Protein AF-A0A832WTB5-F1 (afdb_monomer_lite)

Sequence (124 aa):
MVRVKDIPMPTRWAIATQALTHLVMAADPQQCRDNPAYLMDELGEEIRGIAGRYQMPREDAGGLVQTLGAISVILFGPTFETPYIEGFHEESVIRLSECAMFRPEREKKRDPSHVNQVCTAYVM

Secondary structure (DSSP, 8-state):
---GGGS-HHHHHHHHHHHHHHHHHH--HHHHHH-TTHHHHHHHHHHHHHHHHTT---SSHHHHHHHHHHHHHHHH-GGG---EEEE-SS-EEE--SS-TT--HHHHTTS-HHHHHHHHHHT--

Foldseek 3Di:
DDDLVPDDPVLLVVLQCQLVVQLVVQPDVVCCVVPVCSSVVSSVVSLVVSCVVVVQADQAQLSVVVSVLSNCCSHQNDQSNWPFDDGDRHDGDTHNPHDSVDDPVVPPPDDPVVVVVVSVVVVD

Radius of gyration: 15.67 Å; chains: 1; bounding box: 36×42×38 Å

Structure (mmCIF, N/CA/C/O backbone):
data_AF-A0A832WTB5-F1
#
_entry.id   AF-A0A832WTB5-F1
#
loop_
_atom_site.group_PDB
_atom_site.id
_atom_site.type_symbol
_atom_site.label_atom_id
_atom_site.label_alt_id
_atom_site.label_comp_id
_atom_site.label_asym_id
_atom_site.label_entity_id
_atom_site.label_seq_id
_atom_site.pdbx_PDB_ins_code
_atom_site.Cartn_x
_atom_site.Cartn_y
_atom_site.Cartn_z
_atom_site.occupancy
_atom_site.B_iso_or_equiv
_atom_site.auth_seq_id
_atom_site.auth_comp_id
_atom_site.auth_asym_id
_atom_site.auth_atom_id
_atom_site.pdbx_PDB_model_num
ATOM 1 N N . MET A 1 1 ? -13.305 -2.371 9.373 1.00 59.38 1 MET A N 1
ATOM 2 C CA . MET A 1 1 ? -12.494 -1.142 9.254 1.00 59.38 1 MET A CA 1
ATOM 3 C C . MET A 1 1 ? -11.164 -1.344 9.954 1.00 59.38 1 MET A C 1
ATOM 5 O O . MET A 1 1 ? -11.102 -1.240 11.176 1.00 59.38 1 MET A O 1
ATOM 9 N N . VAL A 1 2 ? -10.121 -1.672 9.190 1.00 67.62 2 VAL A N 1
ATOM 10 C CA . VAL A 1 2 ? -8.742 -1.700 9.699 1.00 67.62 2 VAL A CA 1
ATOM 11 C C . VAL A 1 2 ? -8.317 -0.267 9.976 1.00 67.62 2 VAL A C 1
ATOM 13 O O . VAL A 1 2 ? -8.354 0.573 9.082 1.00 67.62 2 VAL A O 1
ATOM 16 N N . ARG A 1 3 ? -7.939 0.038 11.217 1.00 76.06 3 ARG A N 1
ATOM 17 C CA . ARG A 1 3 ? -7.365 1.341 11.554 1.00 76.06 3 ARG A CA 1
ATOM 18 C C . ARG A 1 3 ? -5.891 1.131 11.813 1.00 76.06 3 ARG A C 1
ATOM 20 O O . ARG A 1 3 ? -5.521 0.347 12.682 1.00 76.06 3 ARG A O 1
ATOM 27 N N . VAL A 1 4 ? -5.046 1.865 11.101 1.00 79.56 4 VAL A N 1
ATOM 28 C CA . VAL A 1 4 ? -3.588 1.715 11.217 1.00 79.56 4 VAL A CA 1
ATOM 29 C C . VAL A 1 4 ? -3.133 1.903 12.657 1.00 79.56 4 VAL A C 1
ATOM 31 O O . VAL A 1 4 ? -2.278 1.158 13.122 1.00 79.56 4 VAL A O 1
ATOM 34 N N . LYS A 1 5 ? -3.765 2.828 13.395 1.00 82.19 5 LYS A N 1
ATOM 35 C CA . LYS A 1 5 ? -3.503 3.070 14.821 1.00 82.19 5 LYS A CA 1
ATOM 36 C C . LYS A 1 5 ? -3.650 1.829 15.717 1.00 82.19 5 LYS A C 1
ATOM 38 O O . LYS A 1 5 ? -2.971 1.778 16.738 1.00 82.19 5 LYS A O 1
ATOM 43 N N . ASP A 1 6 ? -4.453 0.846 15.311 1.00 86.75 6 ASP A N 1
ATOM 44 C CA . ASP A 1 6 ? -4.710 -0.386 16.064 1.00 86.75 6 ASP A CA 1
ATOM 45 C C . ASP A 1 6 ? -3.693 -1.501 15.718 1.00 86.75 6 ASP A C 1
ATOM 47 O O . ASP A 1 6 ? -3.580 -2.487 16.442 1.00 86.75 6 ASP A O 1
ATOM 51 N N . ILE A 1 7 ? -2.895 -1.341 14.652 1.00 87.31 7 ILE A N 1
ATOM 52 C CA . ILE A 1 7 ? -1.807 -2.266 14.292 1.00 87.31 7 ILE A CA 1
ATOM 53 C C . ILE A 1 7 ? -0.592 -1.972 15.189 1.00 87.31 7 ILE A C 1
ATOM 55 O O . ILE A 1 7 ? -0.166 -0.816 15.240 1.00 87.31 7 ILE A O 1
ATOM 59 N N . PRO A 1 8 ? 0.028 -2.953 15.867 1.00 92.00 8 PRO A N 1
ATOM 60 C CA . PRO A 1 8 ? 1.216 -2.708 16.686 1.00 92.00 8 PRO A CA 1
ATOM 61 C C . PRO A 1 8 ? 2.374 -2.104 15.880 1.00 92.00 8 PRO A C 1
ATOM 63 O O . PRO A 1 8 ? 2.630 -2.509 14.748 1.00 92.00 8 PRO A O 1
ATOM 66 N N . MET A 1 9 ? 3.121 -1.166 16.470 1.00 92.38 9 MET A N 1
ATOM 67 C CA . MET A 1 9 ? 4.249 -0.509 15.790 1.00 92.38 9 MET A CA 1
ATOM 68 C C . MET A 1 9 ? 5.294 -1.496 15.222 1.00 92.38 9 MET A C 1
ATOM 70 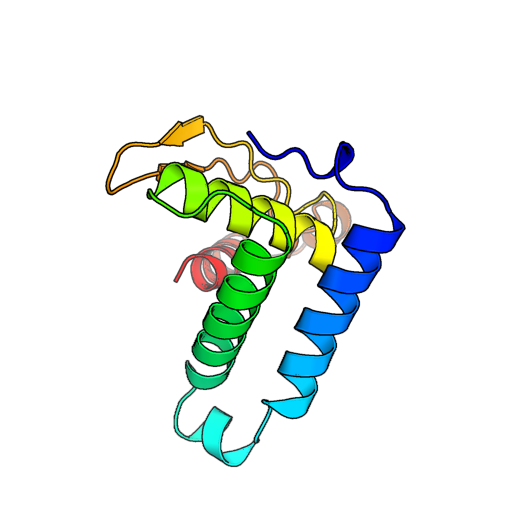O O . MET A 1 9 ? 5.697 -1.307 14.076 1.00 92.38 9 MET A O 1
ATOM 74 N N . PRO A 1 10 ? 5.695 -2.575 15.930 1.00 93.50 10 PRO A N 1
ATOM 75 C CA . PRO A 1 10 ? 6.605 -3.576 15.362 1.00 93.50 10 PRO A CA 1
ATOM 76 C C . PRO A 1 10 ? 6.046 -4.245 14.101 1.00 93.50 10 PRO A C 1
ATOM 78 O O . PRO A 1 10 ? 6.780 -4.494 13.151 1.00 93.50 10 PRO A O 1
ATOM 81 N N . THR A 1 11 ? 4.734 -4.486 14.065 1.00 94.00 11 THR A N 1
ATOM 82 C CA . THR A 1 11 ? 4.047 -5.054 12.902 1.00 94.00 11 THR A CA 1
ATOM 83 C C . THR A 1 11 ? 4.046 -4.082 11.727 1.00 94.00 11 THR A C 1
ATOM 85 O O . THR A 1 11 ? 4.323 -4.495 10.606 1.00 94.00 11 THR A O 1
ATOM 88 N N . ARG A 1 12 ? 3.805 -2.786 11.969 1.00 92.94 12 ARG A N 1
ATOM 89 C CA . ARG A 1 12 ? 3.886 -1.755 10.916 1.00 92.94 12 ARG A CA 1
ATOM 90 C C . ARG A 1 12 ? 5.285 -1.686 10.308 1.00 92.94 12 ARG A C 1
ATOM 92 O O . ARG A 1 12 ? 5.411 -1.639 9.091 1.00 92.94 12 ARG A O 1
ATOM 99 N N . TRP A 1 13 ? 6.324 -1.736 11.143 1.00 94.00 13 TRP A N 1
ATOM 100 C CA . TRP A 1 13 ? 7.710 -1.782 10.672 1.00 94.00 13 TRP A CA 1
ATOM 101 C C . TRP A 1 13 ? 8.005 -3.034 9.855 1.00 94.00 13 TRP A C 1
ATOM 103 O O . TRP A 1 13 ? 8.594 -2.919 8.788 1.00 94.00 13 TRP A O 1
ATOM 113 N N . ALA A 1 14 ? 7.555 -4.208 10.304 1.00 94.12 14 ALA A N 1
ATOM 114 C CA . ALA A 1 14 ? 7.734 -5.447 9.554 1.00 94.12 14 ALA A CA 1
ATOM 115 C C . ALA A 1 14 ? 7.083 -5.374 8.162 1.00 94.12 14 ALA A C 1
ATOM 117 O O . ALA A 1 14 ? 7.728 -5.714 7.175 1.00 94.12 14 ALA A O 1
ATOM 118 N N . ILE A 1 15 ? 5.849 -4.861 8.082 1.00 93.25 15 ILE A N 1
ATOM 119 C CA . ILE A 1 15 ? 5.134 -4.624 6.819 1.00 93.25 15 ILE A CA 1
ATOM 120 C C . ILE A 1 15 ? 5.934 -3.681 5.913 1.00 93.25 15 ILE A C 1
ATOM 122 O O . ILE A 1 15 ? 6.177 -4.004 4.751 1.00 93.25 15 ILE A O 1
ATOM 126 N N . ALA A 1 16 ? 6.365 -2.533 6.443 1.00 92.94 16 ALA A N 1
ATOM 127 C CA . ALA A 1 16 ? 7.089 -1.533 5.667 1.00 92.94 16 ALA A CA 1
ATOM 128 C C . ALA A 1 16 ? 8.427 -2.064 5.143 1.00 92.94 16 ALA A C 1
ATOM 130 O O . ALA A 1 16 ? 8.727 -1.929 3.959 1.00 92.94 16 ALA A O 1
ATOM 131 N N . THR A 1 17 ? 9.220 -2.700 6.009 1.00 92.88 17 THR A N 1
ATOM 132 C CA . THR A 1 17 ? 10.500 -3.299 5.625 1.00 92.88 17 THR A CA 1
ATOM 133 C C . THR A 1 17 ? 10.303 -4.356 4.551 1.00 92.88 17 THR A C 1
ATOM 135 O O . THR A 1 17 ? 11.012 -4.328 3.553 1.00 92.88 17 THR A O 1
ATOM 138 N N . GLN A 1 18 ? 9.324 -5.245 4.714 1.00 92.81 18 GLN A N 1
ATOM 139 C CA . GLN A 1 18 ? 9.067 -6.311 3.755 1.00 92.81 18 GLN A CA 1
ATOM 140 C C . GLN A 1 18 ? 8.699 -5.761 2.369 1.00 92.81 18 GLN A C 1
ATOM 142 O O . GLN A 1 18 ? 9.361 -6.107 1.393 1.00 92.81 18 GLN A O 1
ATOM 147 N N . ALA A 1 19 ? 7.717 -4.857 2.287 1.00 90.31 19 ALA A N 1
ATOM 148 C CA . ALA A 1 19 ? 7.282 -4.280 1.015 1.00 90.31 19 ALA A CA 1
ATOM 149 C C . ALA A 1 19 ? 8.405 -3.488 0.318 1.00 90.31 19 ALA A C 1
ATOM 151 O O . ALA A 1 19 ? 8.623 -3.634 -0.883 1.00 90.31 19 ALA A O 1
ATOM 152 N N . LEU A 1 20 ? 9.162 -2.678 1.070 1.00 88.12 20 LEU A N 1
ATOM 153 C CA . LEU A 1 20 ? 10.262 -1.886 0.509 1.00 88.12 20 LEU A CA 1
ATOM 154 C C . LEU A 1 20 ? 11.448 -2.756 0.078 1.00 88.12 20 LEU A C 1
ATOM 156 O O . LEU A 1 20 ? 12.061 -2.482 -0.951 1.00 88.12 20 LEU A O 1
ATOM 160 N N . THR A 1 21 ? 11.780 -3.806 0.835 1.00 89.19 21 THR A N 1
ATOM 161 C CA . THR A 1 21 ? 12.818 -4.763 0.430 1.00 89.19 21 THR A CA 1
ATOM 162 C C . THR A 1 21 ? 12.403 -5.518 -0.829 1.00 89.19 21 THR A C 1
ATOM 164 O O . THR A 1 21 ? 13.228 -5.636 -1.732 1.00 89.19 21 THR A O 1
ATOM 167 N N . HIS A 1 22 ? 11.146 -5.966 -0.933 1.00 90.31 22 HIS A N 1
ATOM 168 C CA . HIS A 1 22 ? 10.651 -6.629 -2.145 1.00 90.31 22 HIS A CA 1
ATOM 169 C C . HIS A 1 22 ? 10.789 -5.733 -3.372 1.00 90.31 22 HIS A C 1
ATOM 171 O O . HIS A 1 22 ? 11.371 -6.155 -4.362 1.00 90.31 22 HIS A O 1
ATOM 177 N N . LEU A 1 23 ? 10.370 -4.466 -3.280 1.00 85.75 23 LEU A N 1
ATOM 178 C CA . LEU A 1 23 ? 10.512 -3.501 -4.377 1.00 85.75 23 LEU A CA 1
ATOM 179 C C . LEU A 1 23 ? 11.959 -3.348 -4.858 1.00 85.75 23 LEU A C 1
ATOM 181 O O . LEU A 1 23 ? 12.204 -3.300 -6.058 1.00 85.75 23 LEU A O 1
ATOM 185 N N . VAL A 1 24 ? 12.927 -3.284 -3.938 1.00 85.94 24 VAL A N 1
ATOM 186 C CA . VAL A 1 24 ? 14.351 -3.189 -4.301 1.00 85.94 24 VAL A CA 1
ATOM 187 C C . VAL A 1 24 ? 14.833 -4.461 -4.998 1.00 85.94 24 VAL A C 1
ATOM 189 O O . VAL A 1 24 ? 15.597 -4.374 -5.954 1.00 85.94 24 VAL A O 1
ATOM 192 N N . MET A 1 25 ? 14.392 -5.630 -4.534 1.00 88.31 25 MET A N 1
ATOM 193 C CA . MET A 1 25 ? 14.772 -6.918 -5.121 1.00 88.31 25 MET A CA 1
ATOM 194 C C . MET A 1 25 ? 14.110 -7.160 -6.482 1.00 88.31 25 MET A C 1
ATOM 196 O O . MET A 1 25 ? 14.730 -7.754 -7.359 1.00 88.31 25 MET A O 1
ATOM 200 N N . ALA A 1 26 ? 12.875 -6.692 -6.655 1.00 88.19 26 ALA A N 1
ATOM 201 C CA . ALA A 1 26 ? 12.099 -6.824 -7.880 1.00 88.19 26 ALA A CA 1
ATOM 202 C C . ALA A 1 26 ? 12.478 -5.786 -8.946 1.00 88.19 26 ALA A C 1
ATOM 204 O O . ALA A 1 26 ? 12.168 -5.983 -10.114 1.00 88.19 26 ALA A O 1
ATOM 205 N N . ALA A 1 27 ? 13.148 -4.687 -8.582 1.00 84.31 27 ALA A N 1
ATOM 206 C CA . ALA A 1 27 ? 13.532 -3.625 -9.509 1.00 84.31 27 ALA A CA 1
ATOM 207 C C . ALA A 1 27 ? 14.644 -4.056 -10.485 1.00 84.31 27 ALA A C 1
ATOM 209 O O . ALA A 1 27 ? 15.807 -3.680 -10.337 1.00 84.31 27 ALA A O 1
ATOM 210 N N . ASP A 1 28 ? 14.271 -4.802 -11.525 1.00 87.38 28 ASP A N 1
ATOM 211 C CA . ASP A 1 28 ? 15.102 -5.044 -12.705 1.00 87.38 28 ASP A CA 1
ATOM 212 C C . ASP A 1 28 ? 14.953 -3.870 -13.697 1.00 87.38 28 ASP A C 1
ATOM 214 O O . ASP A 1 28 ? 13.869 -3.677 -14.260 1.00 87.38 28 ASP A O 1
ATOM 218 N N . PRO A 1 29 ? 16.017 -3.084 -13.964 1.00 84.88 29 PRO A N 1
ATOM 219 C CA . PRO A 1 29 ? 15.957 -1.941 -14.873 1.00 84.88 29 PRO A CA 1
ATOM 220 C C . PRO A 1 29 ? 15.488 -2.280 -16.289 1.00 84.88 29 PRO A C 1
ATOM 222 O O . PRO A 1 29 ? 14.867 -1.437 -16.939 1.00 84.88 29 PRO A O 1
ATOM 225 N N . GLN A 1 30 ? 15.800 -3.479 -16.787 1.00 86.88 30 GLN A N 1
ATOM 226 C CA . GLN A 1 30 ? 15.413 -3.879 -18.134 1.00 86.88 30 GLN A CA 1
ATOM 227 C C . GLN A 1 30 ? 13.929 -4.236 -18.175 1.00 86.88 30 GLN A C 1
ATOM 229 O O . GLN A 1 30 ? 13.187 -3.700 -18.996 1.00 86.88 30 GLN A O 1
ATOM 234 N N . GLN A 1 31 ? 13.468 -5.022 -17.206 1.00 85.56 31 GLN A N 1
ATOM 235 C CA . GLN A 1 31 ? 12.061 -5.388 -17.088 1.00 85.56 31 GLN A CA 1
ATOM 236 C C . GLN A 1 31 ? 11.1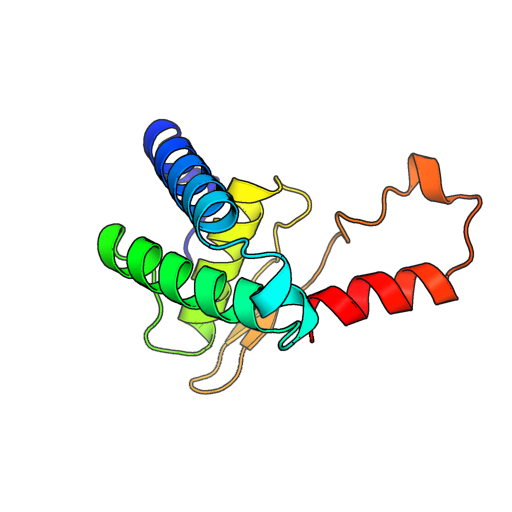62 -4.177 -16.807 1.00 85.56 31 GLN A C 1
ATOM 238 O O . GLN A 1 31 ? 10.090 -4.064 -17.391 1.00 85.56 31 GLN A O 1
ATOM 243 N N . CYS A 1 32 ? 11.627 -3.220 -15.997 1.00 83.12 32 CYS A N 1
ATOM 244 C CA . CYS A 1 32 ? 10.914 -1.965 -15.743 1.00 83.12 32 CYS A CA 1
ATOM 245 C C . CYS A 1 32 ? 10.833 -1.062 -16.983 1.00 83.12 32 CYS A C 1
ATOM 247 O O . CYS A 1 32 ? 9.882 -0.295 -17.127 1.00 83.12 32 CYS A O 1
ATOM 249 N N . ARG A 1 33 ? 11.837 -1.111 -17.870 1.00 86.0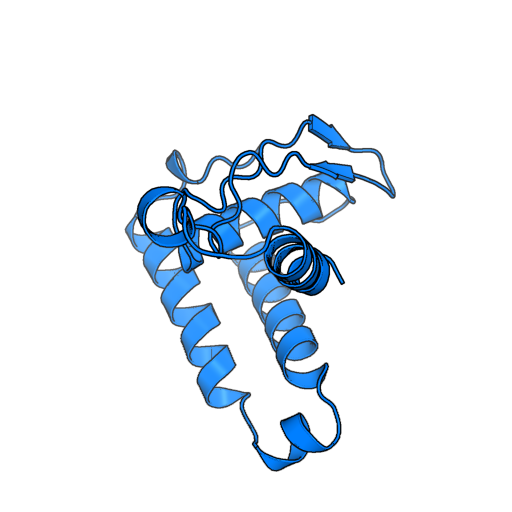6 33 ARG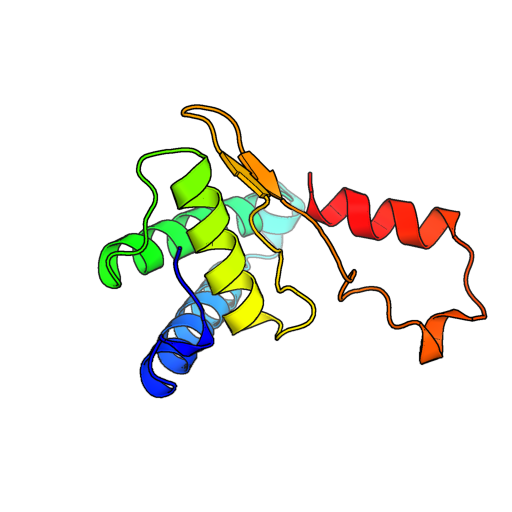 A N 1
ATOM 250 C CA . ARG A 1 33 ? 11.819 -0.369 -19.139 1.00 86.06 33 ARG A CA 1
ATOM 251 C C . ARG A 1 33 ? 10.854 -1.008 -20.135 1.00 86.06 33 ARG A C 1
ATOM 253 O O . ARG A 1 33 ? 10.133 -0.280 -20.813 1.00 86.06 33 ARG A O 1
ATOM 260 N N . ASP A 1 34 ? 10.865 -2.333 -20.223 1.00 90.12 34 ASP A N 1
ATOM 261 C CA . ASP A 1 34 ? 10.078 -3.085 -21.202 1.00 90.12 34 ASP A CA 1
ATOM 262 C C . ASP A 1 34 ? 8.603 -3.213 -20.777 1.00 90.12 34 ASP A C 1
ATOM 264 O O . ASP A 1 34 ? 7.710 -3.213 -21.625 1.00 90.12 34 ASP A O 1
ATOM 268 N N . ASN A 1 35 ? 8.337 -3.258 -19.468 1.00 87.06 35 ASN A N 1
ATOM 269 C CA . ASN A 1 35 ? 7.004 -3.239 -18.879 1.00 87.06 35 ASN A CA 1
ATOM 270 C C . ASN A 1 35 ? 6.954 -2.286 -17.665 1.00 87.06 35 ASN A C 1
ATOM 272 O O . ASN A 1 35 ? 7.254 -2.697 -16.542 1.00 87.06 35 ASN A O 1
ATOM 276 N N . PRO A 1 36 ? 6.507 -1.031 -17.850 1.00 77.94 36 PRO A N 1
ATOM 277 C CA . PRO A 1 36 ? 6.371 -0.067 -16.758 1.00 77.94 36 PRO A CA 1
ATOM 278 C C . PRO A 1 36 ? 5.432 -0.507 -15.622 1.00 77.94 36 PRO A C 1
ATOM 280 O O . PRO A 1 36 ? 5.572 -0.014 -14.504 1.00 77.94 36 PRO A O 1
ATOM 283 N N . ALA A 1 37 ? 4.493 -1.425 -15.882 1.00 84.12 37 ALA A N 1
ATOM 284 C CA . ALA A 1 37 ? 3.568 -1.944 -14.873 1.00 84.12 37 ALA A CA 1
ATOM 285 C C . ALA A 1 37 ? 4.179 -3.052 -13.999 1.00 84.12 37 ALA A C 1
ATOM 287 O O . ALA A 1 37 ? 3.660 -3.325 -12.922 1.00 84.12 37 ALA A O 1
ATOM 288 N N . TYR A 1 38 ? 5.308 -3.643 -14.404 1.00 86.62 38 TYR A N 1
ATOM 289 C CA . TYR A 1 38 ? 5.909 -4.797 -13.728 1.00 86.62 38 TYR A CA 1
ATOM 290 C C . TYR A 1 38 ? 6.144 -4.570 -12.228 1.00 86.62 38 TYR A C 1
ATOM 292 O O . TYR A 1 38 ? 5.770 -5.399 -11.406 1.00 86.62 38 TYR A O 1
ATOM 300 N N . LEU A 1 39 ? 6.701 -3.414 -11.852 1.00 85.25 39 LEU A N 1
ATOM 301 C CA . LEU A 1 39 ? 6.920 -3.089 -10.440 1.00 85.25 39 LEU A CA 1
ATOM 302 C C . LEU A 1 39 ? 5.617 -2.953 -9.646 1.00 85.25 39 LEU A C 1
ATOM 304 O O . LEU A 1 39 ? 5.607 -3.235 -8.449 1.00 85.25 39 LEU A O 1
ATOM 308 N N . MET A 1 40 ? 4.535 -2.513 -10.290 1.00 83.25 40 MET A N 1
ATOM 309 C CA . MET A 1 40 ? 3.228 -2.402 -9.644 1.00 83.25 40 MET A CA 1
ATOM 310 C C . MET A 1 40 ? 2.582 -3.776 -9.471 1.00 83.25 40 MET A C 1
ATOM 312 O O . MET A 1 40 ? 2.007 -4.030 -8.415 1.00 83.25 40 MET A O 1
ATOM 316 N N . ASP A 1 41 ? 2.743 -4.675 -10.444 1.00 87.25 41 ASP A N 1
ATOM 317 C CA . ASP A 1 41 ? 2.296 -6.066 -10.333 1.00 87.25 41 ASP A CA 1
ATOM 318 C C . ASP A 1 41 ? 3.025 -6.783 -9.184 1.00 87.25 41 ASP A C 1
ATOM 320 O O . ASP A 1 41 ? 2.385 -7.369 -8.310 1.00 87.25 41 ASP A O 1
ATOM 324 N N . GLU A 1 42 ? 4.353 -6.650 -9.116 1.00 90.31 42 GLU A N 1
ATOM 325 C CA . GLU A 1 42 ? 5.183 -7.197 -8.034 1.00 90.31 42 GLU A CA 1
ATOM 326 C C . GLU A 1 42 ? 4.795 -6.636 -6.662 1.00 90.31 42 GLU A C 1
ATOM 328 O O . GLU A 1 42 ? 4.676 -7.374 -5.680 1.00 90.31 42 GLU A O 1
ATOM 333 N N . LEU A 1 43 ? 4.536 -5.328 -6.583 1.00 86.69 43 LEU A N 1
ATOM 334 C CA . LEU A 1 43 ? 4.039 -4.707 -5.360 1.00 86.69 43 LEU A CA 1
ATOM 335 C C . LEU A 1 43 ? 2.647 -5.229 -4.981 1.00 86.69 43 LEU A C 1
ATOM 337 O O . LEU A 1 43 ? 2.377 -5.451 -3.801 1.00 86.69 43 LEU A O 1
ATOM 341 N N . GLY A 1 44 ? 1.768 -5.439 -5.961 1.00 88.50 44 GLY A N 1
ATOM 342 C CA . GLY A 1 44 ? 0.430 -5.988 -5.761 1.00 88.50 44 GLY A CA 1
ATOM 343 C C . GLY A 1 44 ? 0.455 -7.420 -5.220 1.00 88.50 44 GLY A C 1
ATOM 344 O O . GLY A 1 44 ? -0.292 -7.744 -4.291 1.00 88.50 44 GLY A O 1
ATOM 345 N N . GLU A 1 45 ? 1.337 -8.269 -5.750 1.00 91.50 45 GLU A N 1
ATOM 346 C CA . GLU A 1 45 ? 1.579 -9.625 -5.242 1.00 91.50 45 GLU A CA 1
ATOM 347 C C . GLU A 1 45 ? 2.112 -9.608 -3.805 1.00 91.50 45 GLU A C 1
ATOM 349 O O . GLU A 1 45 ? 1.609 -10.327 -2.934 1.00 91.50 45 GLU A O 1
ATOM 354 N N . GLU A 1 46 ? 3.068 -8.729 -3.516 1.00 92.75 46 GLU A N 1
ATOM 355 C CA . GLU A 1 46 ? 3.638 -8.609 -2.177 1.00 92.75 46 GLU A CA 1
ATOM 356 C C . GLU A 1 46 ? 2.602 -8.109 -1.157 1.00 92.75 46 GLU A C 1
ATOM 358 O O . GLU A 1 46 ? 2.440 -8.684 -0.076 1.00 92.75 46 GLU A O 1
ATOM 363 N N . ILE A 1 47 ? 1.810 -7.097 -1.525 1.00 90.12 47 ILE A N 1
ATOM 364 C CA . ILE A 1 47 ? 0.685 -6.600 -0.722 1.00 90.12 47 ILE A CA 1
ATOM 365 C C . ILE A 1 47 ? -0.320 -7.720 -0.439 1.00 90.12 47 ILE A C 1
ATOM 367 O O . ILE A 1 47 ? -0.808 -7.840 0.688 1.00 90.12 47 ILE A O 1
ATOM 371 N N . ARG A 1 48 ? -0.602 -8.582 -1.420 1.00 91.12 48 ARG A N 1
ATOM 372 C CA . ARG A 1 48 ? -1.483 -9.744 -1.242 1.00 91.12 48 ARG A CA 1
ATOM 373 C C . ARG A 1 48 ? -0.921 -10.729 -0.216 1.00 91.12 48 ARG A C 1
ATOM 375 O O . ARG A 1 48 ? -1.675 -11.221 0.629 1.00 91.12 48 ARG A O 1
ATOM 382 N N . GLY A 1 49 ? 0.384 -10.999 -0.262 1.00 93.12 49 GLY A N 1
ATOM 383 C CA . GLY A 1 49 ? 1.077 -11.850 0.707 1.00 93.12 49 GLY A CA 1
ATOM 384 C C . GLY A 1 49 ? 1.049 -11.275 2.125 1.00 93.12 49 GLY A C 1
ATOM 385 O O . GLY A 1 49 ? 0.726 -11.983 3.085 1.00 93.12 49 GLY A O 1
ATOM 386 N N . ILE A 1 50 ? 1.317 -9.974 2.257 1.00 92.75 50 ILE A N 1
ATOM 387 C CA . ILE A 1 50 ? 1.222 -9.225 3.517 1.00 92.75 50 ILE A CA 1
ATOM 388 C C . ILE A 1 50 ? -0.203 -9.297 4.076 1.00 92.75 50 ILE A C 1
ATOM 390 O O . ILE A 1 50 ? -0.389 -9.674 5.236 1.00 92.75 50 ILE A O 1
ATOM 394 N N . ALA A 1 51 ? -1.210 -9.001 3.254 1.00 91.69 51 ALA A N 1
ATOM 395 C CA . ALA A 1 51 ? -2.610 -9.028 3.660 1.00 91.69 51 ALA A CA 1
ATOM 396 C C . ALA A 1 51 ? -3.017 -10.407 4.197 1.00 91.69 51 ALA A C 1
ATOM 398 O O . ALA A 1 51 ? -3.615 -10.501 5.268 1.00 91.69 51 ALA A O 1
ATOM 399 N N . GLY A 1 52 ? -2.616 -11.484 3.511 1.00 92.75 52 GLY A N 1
ATOM 400 C CA . GLY A 1 52 ? -2.851 -12.853 3.972 1.00 92.75 52 GLY A CA 1
ATOM 401 C C . GLY A 1 52 ? -2.172 -13.162 5.310 1.00 92.75 52 GLY A C 1
ATOM 402 O O . GLY A 1 52 ? -2.809 -13.705 6.212 1.00 92.75 52 GLY A O 1
ATOM 403 N N . ARG A 1 53 ? -0.899 -12.779 5.473 1.00 92.94 53 ARG A N 1
ATOM 404 C CA . ARG A 1 53 ? -0.126 -13.033 6.702 1.00 92.94 53 ARG A CA 1
ATOM 405 C C . ARG A 1 53 ? -0.711 -12.334 7.927 1.00 92.94 53 ARG A C 1
ATOM 407 O O . ARG A 1 53 ? -0.693 -12.902 9.015 1.00 92.94 53 ARG A O 1
ATOM 414 N N . TYR A 1 54 ? -1.207 -11.114 7.750 1.00 89.81 54 TYR A N 1
ATOM 415 C CA . TYR A 1 54 ? -1.742 -10.293 8.837 1.00 89.81 54 TYR A CA 1
ATOM 416 C C . TYR A 1 54 ? -3.271 -10.312 8.924 1.00 89.81 54 TYR A C 1
ATOM 418 O O . TYR A 1 54 ? -3.834 -9.508 9.663 1.00 89.81 54 TYR A O 1
ATOM 426 N N . GLN A 1 55 ? -3.932 -11.225 8.201 1.00 91.06 55 GLN A N 1
ATOM 427 C CA . GLN A 1 55 ? -5.393 -11.375 8.186 1.00 91.06 55 GLN A CA 1
ATOM 428 C C . GLN A 1 55 ? -6.121 -10.052 7.889 1.00 91.06 55 GLN A C 1
ATOM 430 O O . GLN A 1 55 ? -7.141 -9.725 8.497 1.00 91.06 55 GLN A O 1
ATOM 435 N N . MET A 1 56 ? -5.563 -9.261 6.973 1.00 91.12 56 MET A N 1
ATOM 436 C CA . MET A 1 56 ? -6.183 -8.023 6.519 1.00 91.12 56 MET A CA 1
ATOM 437 C C . MET A 1 56 ? -7.313 -8.347 5.524 1.00 91.12 56 MET A C 1
ATOM 439 O O . MET A 1 56 ? -7.158 -9.267 4.717 1.00 91.12 56 MET A O 1
ATOM 443 N N . PRO A 1 57 ? -8.441 -7.614 5.569 1.00 90.19 57 PRO A N 1
ATOM 444 C CA . PRO A 1 57 ? -9.617 -7.899 4.751 1.00 90.19 57 PRO A CA 1
ATOM 445 C C . PRO A 1 57 ? -9.317 -7.714 3.262 1.00 90.19 57 PRO A C 1
ATOM 447 O O . PRO A 1 57 ? -8.671 -6.750 2.866 1.00 90.19 57 PRO A O 1
ATOM 450 N N . ARG A 1 58 ? -9.778 -8.625 2.412 1.00 88.75 58 ARG A N 1
ATOM 451 C CA . ARG A 1 58 ? -9.504 -8.583 0.960 1.00 88.75 58 ARG A CA 1
ATOM 452 C C . ARG A 1 58 ? -10.503 -9.371 0.113 1.00 88.75 58 ARG A C 1
ATOM 454 O O . ARG A 1 58 ? -10.247 -9.627 -1.057 1.00 88.75 58 ARG A O 1
ATOM 461 N N . GLU A 1 59 ? -11.584 -9.828 0.727 1.00 89.50 59 GLU A N 1
ATOM 462 C CA . GLU A 1 59 ? -12.564 -10.732 0.128 1.00 89.50 59 GLU A CA 1
ATOM 463 C C . GLU A 1 59 ? -13.532 -10.004 -0.814 1.00 89.50 59 GLU A C 1
ATOM 465 O O . GLU A 1 59 ? -14.102 -10.627 -1.704 1.00 89.50 59 GLU A O 1
ATOM 470 N N . ASP A 1 60 ? -13.698 -8.694 -0.628 1.00 86.06 60 ASP A N 1
ATOM 471 C CA . ASP A 1 60 ? -14.512 -7.812 -1.459 1.00 86.06 60 ASP A CA 1
ATOM 472 C C . ASP A 1 60 ? -13.793 -6.476 -1.715 1.00 86.06 60 ASP A C 1
ATOM 474 O O . ASP A 1 60 ? -12.737 -6.190 -1.132 1.00 86.06 60 ASP A O 1
ATOM 478 N N . ALA A 1 61 ? -14.357 -5.651 -2.602 1.00 84.00 61 ALA A N 1
ATOM 479 C CA . ALA A 1 61 ? -13.774 -4.361 -2.964 1.00 84.00 61 ALA A CA 1
ATOM 480 C C . ALA A 1 61 ? -13.561 -3.443 -1.748 1.00 84.00 61 ALA A C 1
ATOM 482 O O . ALA A 1 61 ? -12.541 -2.755 -1.658 1.00 84.00 61 ALA A O 1
ATOM 483 N N . GLY A 1 62 ? -14.477 -3.465 -0.776 1.00 84.06 62 GLY A N 1
ATOM 484 C CA . GLY A 1 62 ? -14.350 -2.667 0.441 1.00 84.06 62 GLY A CA 1
ATOM 485 C C . GLY A 1 62 ? -13.199 -3.124 1.341 1.00 84.06 62 GLY A C 1
ATOM 486 O O . GLY A 1 62 ? -12.468 -2.293 1.887 1.00 84.06 62 GLY A O 1
ATOM 487 N N . GLY A 1 63 ? -12.997 -4.433 1.472 1.00 86.12 63 GLY A N 1
ATOM 488 C CA . GLY A 1 63 ? -11.865 -5.032 2.167 1.00 86.12 63 GLY A CA 1
ATOM 489 C C . GLY A 1 63 ? -10.542 -4.690 1.492 1.00 86.12 63 GLY A C 1
ATOM 490 O O . GLY A 1 63 ? -9.638 -4.173 2.151 1.00 86.12 63 GLY A O 1
ATOM 491 N N . LEU A 1 64 ? -10.462 -4.888 0.172 1.00 86.38 64 LEU A N 1
ATOM 492 C CA . LEU A 1 64 ? -9.281 -4.557 -0.632 1.00 86.38 64 LEU A CA 1
ATOM 493 C C . LEU A 1 64 ? -8.857 -3.101 -0.436 1.00 86.38 64 LEU A C 1
ATOM 495 O O . LEU A 1 64 ? -7.697 -2.830 -0.126 1.00 86.38 64 LEU A O 1
ATOM 499 N N . VAL A 1 65 ? -9.807 -2.172 -0.534 1.00 83.88 65 VAL A N 1
ATOM 500 C CA . VAL A 1 65 ? -9.564 -0.743 -0.330 1.00 83.88 65 VAL A CA 1
ATOM 501 C C . VAL A 1 65 ? -9.102 -0.430 1.094 1.00 83.88 65 VAL A C 1
ATOM 503 O O . VAL A 1 65 ? -8.165 0.348 1.276 1.00 83.88 65 VAL A O 1
ATOM 506 N N . GLN A 1 66 ? -9.709 -1.041 2.116 1.00 86.00 66 GLN A N 1
ATOM 507 C CA . GLN A 1 66 ? -9.284 -0.841 3.507 1.00 86.00 66 GLN A CA 1
ATOM 508 C C . GLN A 1 66 ? -7.852 -1.327 3.742 1.00 86.00 66 GLN A C 1
ATOM 510 O O . GLN A 1 66 ? -7.075 -0.656 4.425 1.00 86.00 66 GLN A O 1
ATOM 515 N N . THR A 1 67 ? -7.498 -2.478 3.178 1.00 89.19 67 THR A N 1
ATOM 516 C CA . THR A 1 67 ? -6.150 -3.040 3.278 1.00 89.19 67 THR A CA 1
ATOM 517 C C . THR A 1 67 ? -5.136 -2.186 2.539 1.00 89.19 67 THR A C 1
ATOM 519 O O . THR A 1 67 ? -4.105 -1.834 3.115 1.00 89.19 67 THR A O 1
ATOM 522 N N . LEU A 1 68 ? -5.448 -1.781 1.306 1.00 85.44 68 LEU A N 1
ATOM 523 C CA . LEU A 1 68 ? -4.580 -0.916 0.517 1.00 85.44 68 LEU A CA 1
ATOM 524 C C . LEU A 1 68 ? -4.356 0.428 1.220 1.00 85.44 68 LEU A C 1
ATOM 526 O O . LEU A 1 68 ? -3.215 0.854 1.372 1.00 85.44 68 LEU A O 1
ATOM 530 N N . GLY A 1 69 ? -5.416 1.052 1.739 1.00 85.12 69 GLY A N 1
ATOM 531 C CA . GLY A 1 69 ? -5.317 2.289 2.515 1.00 85.12 69 GLY A CA 1
ATOM 532 C C . GLY A 1 69 ? -4.444 2.130 3.763 1.00 85.12 69 GLY A C 1
ATOM 533 O O . GLY A 1 69 ? -3.574 2.963 4.023 1.00 85.12 69 GLY A O 1
ATOM 534 N N . ALA A 1 70 ? -4.608 1.036 4.514 1.00 89.69 70 ALA A N 1
ATOM 535 C CA . ALA A 1 70 ? -3.801 0.776 5.703 1.00 89.69 70 ALA A CA 1
ATOM 536 C C . ALA A 1 70 ? -2.310 0.595 5.373 1.00 89.69 70 ALA A C 1
ATOM 538 O O . ALA A 1 70 ? -1.459 1.170 6.056 1.00 89.69 70 ALA A O 1
ATOM 539 N N . ILE A 1 71 ? -1.988 -0.166 4.323 1.00 89.19 71 ILE A N 1
ATOM 540 C CA . ILE A 1 71 ? -0.604 -0.373 3.880 1.00 89.19 71 ILE A CA 1
ATOM 541 C C . ILE A 1 71 ? -0.007 0.938 3.354 1.00 89.19 71 ILE A C 1
ATOM 543 O O . ILE A 1 71 ? 1.104 1.290 3.746 1.00 89.19 71 ILE A O 1
ATOM 547 N N . SER A 1 72 ? -0.748 1.713 2.561 1.00 85.38 72 SER A N 1
ATOM 548 C CA . SER A 1 72 ? -0.298 3.021 2.068 1.00 85.38 72 SER A CA 1
ATOM 549 C C . SER A 1 72 ? 0.032 3.989 3.205 1.00 85.38 72 SER A C 1
ATOM 551 O O . SER A 1 72 ? 1.067 4.649 3.170 1.00 85.38 72 SER A O 1
ATOM 553 N N . VAL A 1 73 ? -0.776 4.032 4.267 1.00 87.19 73 VAL A N 1
ATOM 554 C CA . VAL A 1 73 ? -0.466 4.850 5.453 1.00 87.19 73 VAL A CA 1
ATOM 555 C C . VAL A 1 73 ? 0.769 4.339 6.196 1.00 87.19 73 VAL A C 1
ATOM 557 O O . VAL A 1 73 ? 1.550 5.143 6.703 1.00 87.19 73 VAL A O 1
ATOM 560 N N . ILE A 1 74 ? 0.973 3.020 6.279 1.00 89.75 74 ILE A N 1
ATOM 561 C CA . ILE A 1 74 ? 2.181 2.443 6.889 1.00 89.75 74 ILE A CA 1
ATOM 562 C C . ILE A 1 74 ? 3.434 2.843 6.100 1.00 89.75 74 ILE A C 1
ATOM 564 O O . ILE A 1 74 ? 4.436 3.214 6.708 1.00 89.75 74 ILE A O 1
ATOM 568 N N . LEU A 1 75 ? 3.377 2.780 4.768 1.00 86.12 75 LEU A N 1
ATOM 569 C CA . LEU A 1 75 ? 4.520 3.054 3.895 1.00 86.12 75 LEU A CA 1
ATOM 570 C C . LEU A 1 75 ? 4.829 4.543 3.769 1.00 86.12 75 LEU A C 1
ATOM 572 O O . LEU A 1 75 ? 5.992 4.942 3.771 1.00 86.12 75 LEU A O 1
ATOM 576 N N . PHE A 1 76 ? 3.793 5.366 3.654 1.00 81.88 76 PHE A N 1
ATOM 577 C CA . PHE A 1 76 ? 3.944 6.749 3.220 1.00 81.88 76 PHE A CA 1
ATOM 578 C C . PHE A 1 76 ? 3.465 7.779 4.248 1.00 81.88 76 PHE A C 1
ATOM 580 O O . PHE A 1 76 ? 3.656 8.983 4.064 1.00 81.88 76 PHE A O 1
ATOM 587 N N . GLY A 1 77 ? 2.887 7.320 5.357 1.00 80.94 77 GLY A N 1
ATOM 588 C CA . GLY A 1 77 ? 2.469 8.154 6.474 1.00 80.94 77 GLY A CA 1
ATOM 589 C C . GLY A 1 77 ? 1.008 8.620 6.416 1.00 80.94 77 GLY A C 1
ATOM 590 O O . GLY A 1 77 ? 0.254 8.281 5.504 1.00 80.94 77 GLY A O 1
ATOM 591 N N . PRO A 1 78 ? 0.586 9.419 7.414 1.00 80.06 78 PRO A N 1
ATOM 592 C CA . PRO A 1 78 ? -0.821 9.758 7.651 1.00 80.06 78 PRO A CA 1
ATOM 593 C C . PRO A 1 78 ? -1.466 10.598 6.542 1.00 80.06 78 PRO A C 1
ATOM 595 O O . PRO A 1 78 ? -2.680 10.594 6.413 1.00 80.06 78 PRO A O 1
ATOM 598 N N . THR A 1 79 ? -0.686 11.268 5.692 1.00 72.81 79 THR A N 1
ATOM 599 C CA . THR A 1 79 ? -1.210 12.004 4.525 1.00 72.81 79 THR A CA 1
ATOM 600 C C . THR A 1 79 ? -1.834 11.094 3.464 1.00 72.81 79 THR A C 1
ATOM 602 O O . THR A 1 79 ? -2.499 11.582 2.558 1.00 72.81 79 THR A O 1
ATOM 605 N N . PHE A 1 80 ? -1.596 9.783 3.548 1.00 74.25 80 PHE A N 1
ATOM 606 C CA . PHE A 1 80 ? -2.252 8.764 2.726 1.00 74.25 80 PHE A CA 1
ATOM 607 C C . PHE A 1 80 ? -3.468 8.140 3.417 1.00 74.25 80 PHE A C 1
ATOM 609 O O . PHE A 1 80 ? -4.033 7.168 2.911 1.00 74.25 80 PHE A O 1
ATOM 616 N N . GLU A 1 81 ? -3.881 8.664 4.576 1.00 76.94 81 GLU A N 1
ATOM 617 C CA . GLU A 1 81 ? -5.101 8.205 5.222 1.00 76.94 81 GLU A CA 1
ATOM 618 C C . GLU A 1 81 ? -6.282 8.571 4.326 1.00 76.94 81 GLU A C 1
ATOM 620 O O . GLU A 1 81 ? -6.575 9.740 4.074 1.00 76.94 81 GLU A O 1
ATOM 625 N N . THR A 1 82 ? -6.922 7.534 3.796 1.00 68.19 82 THR A N 1
ATOM 626 C CA . THR A 1 82 ? -8.068 7.635 2.903 1.00 68.19 82 THR A CA 1
ATOM 627 C C . THR A 1 82 ? -9.288 7.147 3.662 1.00 68.19 82 THR A C 1
ATOM 629 O O . THR A 1 82 ? -9.464 5.938 3.836 1.00 68.19 82 THR A O 1
ATOM 632 N N . PRO A 1 83 ? -10.128 8.058 4.189 1.00 67.38 83 PRO A N 1
ATOM 633 C CA . PRO A 1 83 ? -11.359 7.650 4.831 1.00 67.38 83 PRO A CA 1
ATOM 634 C C . PRO A 1 83 ? -12.190 6.829 3.847 1.00 67.38 83 PRO A C 1
ATOM 636 O O . PRO A 1 83 ? -12.614 7.323 2.798 1.00 67.38 83 PRO A O 1
ATOM 639 N N . TYR A 1 84 ? -12.403 5.566 4.199 1.00 65.56 84 TYR A N 1
ATOM 640 C CA . TYR A 1 84 ? -13.370 4.710 3.535 1.00 65.56 84 TYR A CA 1
ATOM 641 C C . TYR A 1 84 ? -14.756 5.336 3.703 1.00 65.56 84 TYR A C 1
ATOM 643 O O . TYR A 1 84 ? -15.183 5.583 4.835 1.00 65.56 84 TYR A O 1
ATOM 651 N N . ILE A 1 85 ? -15.427 5.627 2.589 1.00 69.62 85 ILE A N 1
ATOM 652 C CA . ILE A 1 85 ? -16.770 6.211 2.605 1.00 69.62 85 ILE A CA 1
ATOM 653 C C . ILE A 1 85 ? -17.793 5.085 2.525 1.00 69.62 85 ILE A C 1
ATOM 655 O O . ILE A 1 85 ? -18.651 4.960 3.395 1.00 69.62 85 ILE A O 1
ATOM 659 N N . GLU A 1 86 ? -17.670 4.258 1.488 1.00 70.12 86 GLU A N 1
ATOM 660 C CA . GLU A 1 86 ? -18.629 3.213 1.159 1.00 70.12 86 GLU A CA 1
ATOM 661 C C . GLU A 1 86 ? -17.953 2.104 0.348 1.00 70.12 86 GLU A C 1
ATOM 663 O O . GLU A 1 86 ? -16.929 2.307 -0.313 1.00 70.12 86 GLU A O 1
ATOM 668 N N . GLY A 1 87 ? -18.516 0.906 0.402 1.00 64.56 87 GLY A N 1
ATOM 669 C CA . GLY A 1 87 ? -18.040 -0.227 -0.372 1.00 64.56 87 GLY A CA 1
ATOM 670 C C . GLY A 1 87 ? -19.172 -1.195 -0.624 1.00 64.56 87 GLY A C 1
ATOM 671 O O . GLY A 1 87 ? -19.967 -1.513 0.261 1.00 64.56 87 GLY A O 1
ATOM 672 N N . PHE A 1 88 ? -19.220 -1.611 -1.872 1.00 72.06 88 PHE A N 1
ATOM 673 C CA . PHE A 1 88 ? -20.084 -2.607 -2.461 1.00 72.06 88 PHE A CA 1
ATOM 674 C C . PHE A 1 88 ? -19.238 -3.852 -2.749 1.00 72.06 88 PHE A C 1
ATOM 676 O O . PHE A 1 88 ? -18.026 -3.867 -2.532 1.00 72.06 88 PHE A O 1
ATOM 683 N N . HIS A 1 89 ? -19.870 -4.922 -3.226 1.00 74.06 89 HIS A N 1
ATOM 684 C CA . HIS A 1 89 ? -19.153 -6.173 -3.473 1.00 74.06 89 HIS A CA 1
ATOM 685 C C . HIS A 1 89 ? -18.025 -6.008 -4.511 1.00 74.06 89 HIS A C 1
ATOM 687 O O . HIS A 1 89 ? -16.920 -6.507 -4.303 1.00 74.06 89 HIS A O 1
ATOM 693 N N . GLU A 1 90 ? -18.293 -5.249 -5.578 1.00 81.06 90 GLU A N 1
ATOM 694 C CA . GLU A 1 90 ? -17.383 -5.061 -6.719 1.00 81.06 90 GLU A CA 1
ATOM 695 C C . GLU A 1 90 ? -16.743 -3.666 -6.779 1.00 81.06 90 GLU A C 1
ATOM 697 O O . GLU A 1 90 ? -15.757 -3.468 -7.483 1.00 81.06 90 GLU A O 1
ATOM 702 N N . GLU A 1 91 ? -17.258 -2.698 -6.020 1.00 77.38 91 GLU A N 1
ATOM 703 C CA . GLU A 1 91 ? -16.829 -1.298 -6.085 1.00 77.38 91 GLU A CA 1
ATOM 704 C C . GLU A 1 91 ? -16.615 -0.730 -4.685 1.00 77.38 91 GLU A C 1
ATOM 706 O O . GLU A 1 91 ? -17.310 -1.098 -3.743 1.00 77.38 91 GLU A O 1
ATOM 711 N N . SER A 1 92 ? -15.686 0.209 -4.516 1.00 76.69 92 SER A N 1
ATOM 712 C CA . SER A 1 92 ? -15.561 0.950 -3.261 1.00 76.69 92 SER A CA 1
ATOM 713 C C . SER A 1 92 ? -15.162 2.398 -3.501 1.00 76.69 92 SER A C 1
ATOM 715 O O . SER A 1 92 ? -14.399 2.715 -4.412 1.00 76.69 92 SER A O 1
ATOM 717 N N . VAL A 1 93 ? -15.713 3.284 -2.673 1.00 76.06 93 VAL A N 1
ATOM 718 C CA . VAL A 1 93 ? -15.515 4.727 -2.741 1.00 76.06 93 VAL A CA 1
ATOM 719 C C . VAL A 1 93 ? -14.638 5.164 -1.574 1.00 76.06 93 VAL A C 1
ATOM 721 O O . VAL A 1 93 ? -15.008 5.046 -0.399 1.00 76.06 93 VAL A O 1
ATOM 724 N N . ILE A 1 94 ? -13.479 5.730 -1.910 1.00 72.31 94 ILE A N 1
ATOM 725 C CA . ILE A 1 94 ? -12.579 6.382 -0.957 1.00 72.31 94 ILE A CA 1
ATOM 726 C C . ILE A 1 94 ? -12.640 7.895 -1.080 1.00 72.31 94 ILE A C 1
ATOM 728 O O . ILE A 1 94 ? -12.832 8.446 -2.163 1.00 72.31 94 ILE A O 1
ATOM 732 N N . ARG A 1 95 ? -12.393 8.581 0.038 1.00 72.75 95 ARG A N 1
ATOM 733 C CA . ARG A 1 95 ? -12.069 10.005 0.026 1.00 72.75 95 ARG A CA 1
ATOM 734 C C . ARG A 1 95 ? -10.561 10.186 0.109 1.00 72.75 95 ARG A C 1
ATOM 736 O O . ARG A 1 95 ? -9.943 9.729 1.062 1.00 72.75 95 ARG A O 1
ATOM 743 N N . LEU A 1 96 ? -9.986 10.938 -0.821 1.00 68.19 96 LEU A N 1
ATOM 744 C CA . LEU A 1 96 ? -8.656 11.524 -0.647 1.00 68.19 96 LEU A CA 1
ATOM 745 C C . LEU A 1 96 ? -8.837 12.887 0.034 1.00 68.19 96 LEU A C 1
ATOM 747 O O . LEU A 1 96 ? -9.246 13.854 -0.607 1.00 68.19 96 LEU A O 1
ATOM 751 N N . SER A 1 97 ? -8.633 12.956 1.353 1.00 67.38 97 SER A N 1
ATOM 752 C CA . SER A 1 97 ? -8.718 14.221 2.106 1.00 67.38 97 SER A CA 1
ATOM 753 C C . SER A 1 97 ? -7.491 15.108 1.909 1.00 67.38 97 SER A C 1
ATOM 755 O O . SER A 1 97 ? -7.615 16.330 1.933 1.00 67.38 97 SER A O 1
ATOM 757 N N . GLU A 1 98 ? -6.332 14.495 1.677 1.00 64.75 98 GLU A N 1
ATOM 758 C CA . GLU A 1 98 ? -5.059 15.153 1.393 1.00 64.75 98 GLU A CA 1
ATOM 759 C C . GLU A 1 98 ? -4.348 14.372 0.270 1.00 64.75 98 GLU A C 1
ATOM 761 O O . GLU A 1 98 ? -4.475 13.152 0.195 1.00 64.75 98 GLU A O 1
ATOM 766 N N . CYS A 1 99 ? -3.626 15.050 -0.634 1.00 63.19 99 CYS A N 1
ATOM 767 C CA . CYS A 1 99 ? -2.754 14.377 -1.611 1.00 63.19 99 CYS A CA 1
ATOM 768 C C . CYS A 1 99 ? -1.335 14.463 -1.049 1.00 63.19 99 CYS A C 1
ATOM 770 O O . CYS A 1 99 ? -0.769 15.542 -0.952 1.00 63.19 99 CYS A O 1
ATOM 772 N N . ALA 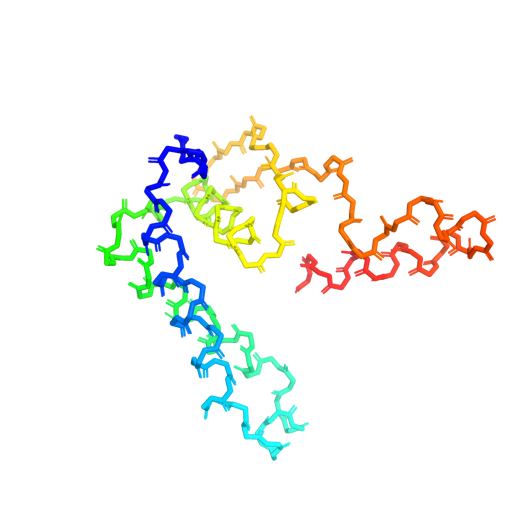A 1 100 ? -0.742 13.343 -0.648 1.00 60.19 100 ALA A N 1
ATOM 773 C CA . ALA A 1 100 ? 0.574 13.343 -0.005 1.00 60.19 100 ALA A CA 1
ATOM 774 C C . ALA A 1 100 ? 1.724 13.828 -0.908 1.00 60.19 100 ALA A C 1
ATOM 776 O O . ALA A 1 100 ? 2.767 14.271 -0.420 1.00 60.19 100 ALA A O 1
ATOM 777 N N . MET A 1 101 ? 1.521 13.780 -2.228 1.00 62.19 101 MET A N 1
ATOM 778 C CA . MET A 1 101 ? 2.410 14.395 -3.219 1.00 62.19 101 MET A CA 1
ATOM 779 C C . MET A 1 101 ? 2.264 15.924 -3.277 1.00 62.19 101 MET A C 1
ATOM 781 O O . MET A 1 101 ? 3.137 16.614 -3.799 1.00 62.19 101 MET A O 1
ATOM 785 N N . PHE A 1 102 ? 1.195 16.464 -2.692 1.00 58.44 102 PHE A N 1
ATOM 786 C CA . PHE A 1 102 ? 0.872 17.879 -2.635 1.00 58.44 102 PHE A CA 1
ATOM 787 C C . PHE A 1 102 ? 1.025 18.405 -1.202 1.00 58.44 102 PHE A C 1
ATOM 789 O O . PHE A 1 102 ? 0.206 18.154 -0.322 1.00 58.44 102 PHE A O 1
ATOM 796 N N . ARG A 1 103 ? 2.079 19.189 -0.952 1.00 58.38 103 ARG A N 1
ATOM 797 C CA . ARG A 1 103 ? 2.239 19.924 0.313 1.00 58.38 103 ARG A CA 1
ATOM 798 C C . ARG A 1 103 ? 1.823 21.380 0.102 1.00 58.38 103 ARG A C 1
ATOM 800 O O . ARG A 1 103 ? 2.603 22.117 -0.509 1.00 58.38 103 ARG A O 1
ATOM 807 N N . PRO A 1 104 ? 0.674 21.835 0.641 1.00 54.69 104 PRO A N 1
ATOM 808 C CA . PRO A 1 104 ? 0.153 23.186 0.408 1.00 54.69 104 PRO A CA 1
ATOM 809 C C . PRO A 1 104 ? 1.168 24.291 0.732 1.00 54.69 104 PRO A C 1
ATOM 811 O O . PRO A 1 104 ? 1.214 25.327 0.074 1.00 54.69 104 PRO A O 1
ATOM 814 N N . GLU A 1 105 ? 2.034 24.054 1.718 1.00 57.91 105 GLU A N 1
ATOM 815 C CA . GLU A 1 105 ? 3.061 25.004 2.153 1.00 57.91 105 GLU A CA 1
ATOM 816 C C . GLU A 1 105 ? 4.180 25.222 1.120 1.00 57.91 105 GLU A C 1
ATOM 818 O O . GLU A 1 105 ? 4.746 26.312 1.051 1.00 57.91 105 GLU A O 1
ATOM 823 N N . ARG A 1 106 ? 4.485 24.218 0.285 1.00 51.44 106 ARG A N 1
ATOM 824 C CA . ARG A 1 106 ? 5.488 24.306 -0.795 1.00 51.44 106 ARG A CA 1
ATOM 825 C C . ARG A 1 106 ? 4.872 24.652 -2.154 1.00 51.44 106 ARG A C 1
ATOM 827 O O . ARG A 1 106 ? 5.566 25.171 -3.023 1.00 51.44 106 ARG A O 1
ATOM 834 N N . GLU A 1 107 ? 3.579 24.390 -2.320 1.00 50.53 107 GLU A N 1
ATOM 835 C CA . GLU A 1 107 ? 2.858 24.420 -3.599 1.00 50.53 107 GLU A CA 1
ATOM 836 C C . GLU A 1 107 ? 2.067 25.708 -3.869 1.00 50.53 107 GLU A C 1
ATOM 838 O O . GLU A 1 107 ? 1.562 25.866 -4.975 1.00 50.53 107 GLU A O 1
ATOM 843 N N . LYS A 1 108 ? 2.043 26.706 -2.967 1.00 51.38 108 LYS A N 1
ATOM 844 C CA . LYS A 1 108 ? 1.487 28.055 -3.265 1.00 51.38 108 LYS A CA 1
ATOM 845 C C . LYS A 1 108 ? 2.066 28.729 -4.534 1.00 51.38 108 LYS A C 1
ATOM 847 O O . LYS A 1 108 ? 1.648 29.828 -4.880 1.00 51.38 108 LYS A O 1
ATOM 852 N N . LYS A 1 109 ? 3.045 28.111 -5.205 1.00 52.81 109 LYS A N 1
ATOM 853 C CA . LYS A 1 109 ? 3.718 28.580 -6.421 1.00 52.81 109 LYS A CA 1
ATOM 854 C C . LYS A 1 109 ? 3.552 27.662 -7.650 1.00 52.81 109 LYS A C 1
ATOM 856 O O . LYS A 1 109 ? 4.214 27.930 -8.648 1.00 52.81 109 LYS A O 1
ATOM 861 N N . ARG A 1 110 ? 2.759 26.582 -7.603 1.00 52.09 110 ARG A N 1
ATOM 862 C CA . ARG A 1 110 ? 2.635 25.613 -8.716 1.00 52.09 110 ARG A CA 1
ATOM 863 C C . ARG A 1 110 ? 1.247 25.594 -9.355 1.00 52.09 110 ARG A C 1
ATOM 865 O O . ARG A 1 110 ? 0.254 25.933 -8.721 1.00 52.09 110 ARG A O 1
ATOM 872 N N . ASP A 1 111 ? 1.225 25.233 -10.637 1.00 70.00 111 ASP A N 1
ATOM 873 C CA . ASP A 1 111 ? 0.030 25.186 -11.483 1.00 70.00 111 ASP A CA 1
ATOM 874 C C . ASP A 1 111 ? -0.902 24.023 -11.067 1.00 70.00 111 ASP A C 1
ATOM 876 O O . ASP A 1 111 ? -0.468 22.866 -11.087 1.00 70.00 111 ASP A O 1
ATOM 880 N N . PRO A 1 112 ? -2.180 24.294 -10.733 1.00 63.31 112 PRO A N 1
ATOM 881 C CA . PRO A 1 112 ? -3.187 23.282 -10.406 1.00 63.31 112 PRO A CA 1
ATOM 882 C C . PRO A 1 112 ? -3.340 22.149 -11.433 1.00 63.31 112 PRO A C 1
ATOM 884 O O . PRO A 1 112 ? -3.698 21.032 -11.057 1.00 63.31 112 PRO A O 1
ATOM 887 N N . SER A 1 113 ? -3.070 22.405 -12.717 1.00 72.12 113 SER A N 1
ATOM 888 C CA . SER A 1 113 ? -3.169 21.385 -13.772 1.00 72.12 113 SER A CA 1
ATOM 889 C C . SER A 1 113 ? -2.147 20.251 -13.586 1.00 72.12 113 SER A C 1
ATOM 891 O O . SER A 1 113 ? -2.466 19.072 -13.758 1.00 72.12 113 SER A O 1
ATOM 893 N N . HIS A 1 114 ? -0.941 20.603 -13.138 1.00 64.50 114 HIS A N 1
ATOM 894 C CA . HIS A 1 114 ? 0.143 19.666 -12.868 1.00 64.50 114 HIS A CA 1
ATOM 895 C C . HIS A 1 114 ? -0.141 18.820 -11.621 1.00 64.50 114 HIS A C 1
ATOM 897 O O . HIS A 1 114 ? 0.136 17.623 -11.597 1.00 64.50 114 HIS A O 1
ATOM 903 N N . VAL A 1 115 ? -0.758 19.426 -10.603 1.00 59.97 115 VAL A N 1
ATOM 904 C CA . VAL A 1 115 ? -1.177 18.728 -9.378 1.00 59.97 115 VAL A CA 1
ATOM 905 C C . VAL A 1 115 ? -2.211 17.651 -9.693 1.00 59.97 115 VAL A C 1
ATOM 907 O O . VAL A 1 115 ? -2.094 16.527 -9.209 1.00 59.97 115 VAL A O 1
ATOM 910 N N . ASN A 1 116 ? -3.192 17.979 -10.539 1.00 66.81 116 ASN A N 1
ATOM 911 C CA . ASN A 1 116 ? -4.211 17.027 -10.968 1.00 66.81 116 ASN A CA 1
ATOM 912 C C . ASN A 1 116 ? -3.571 15.818 -11.667 1.00 66.81 116 ASN A C 1
ATOM 914 O O . ASN A 1 116 ? -3.777 14.699 -11.210 1.00 66.81 116 ASN A O 1
ATOM 918 N N . GLN A 1 117 ? -2.703 16.046 -12.663 1.00 68.00 117 GLN A N 1
ATOM 919 C CA . GLN A 1 117 ? -1.992 14.973 -13.376 1.00 68.00 117 GLN A CA 1
ATOM 920 C C . GLN A 1 117 ? -1.297 13.986 -12.434 1.00 68.00 117 GLN A C 1
ATOM 922 O O . GLN A 1 117 ? -1.450 12.773 -12.589 1.00 68.00 117 GLN A O 1
ATOM 927 N 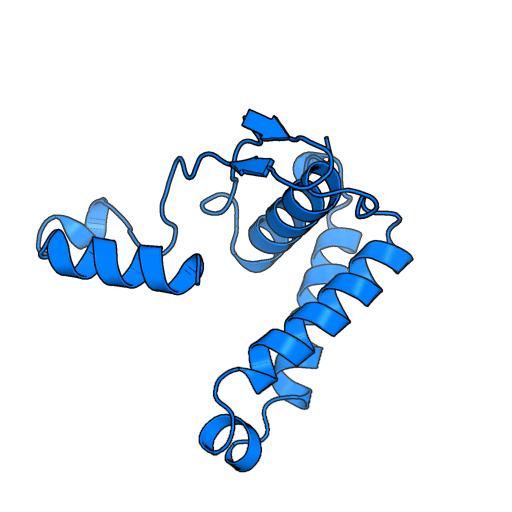N . VAL A 1 118 ? -0.567 14.502 -11.444 1.00 61.62 118 VAL A N 1
ATOM 928 C CA . VAL A 1 118 ? 0.174 13.684 -10.480 1.00 61.62 118 VAL A CA 1
ATOM 929 C C . VAL A 1 118 ? -0.769 12.861 -9.602 1.00 61.62 118 VAL A C 1
ATOM 931 O O . VAL A 1 118 ? -0.546 11.663 -9.443 1.00 61.62 118 VAL A O 1
ATOM 934 N N . CYS A 1 119 ? -1.842 13.453 -9.066 1.00 55.84 119 CYS A N 1
ATOM 935 C CA . CYS A 1 119 ? -2.781 12.687 -8.245 1.00 55.84 119 CYS A CA 1
ATOM 936 C C . CYS A 1 119 ? -3.591 11.682 -9.110 1.00 55.84 119 CYS A C 1
ATOM 938 O O . CYS A 1 119 ? -3.844 10.583 -8.633 1.00 55.84 119 CYS A O 1
ATOM 940 N N . THR A 1 120 ? -3.912 11.956 -10.387 1.00 59.81 120 THR A N 1
ATOM 941 C CA . THR A 1 120 ? -4.524 10.945 -11.287 1.00 59.81 120 THR A CA 1
ATOM 942 C C . THR A 1 120 ? -3.594 9.789 -11.641 1.00 59.81 120 THR A C 1
ATOM 944 O O . THR A 1 120 ? -4.074 8.676 -11.810 1.00 59.81 120 THR A O 1
ATOM 947 N N . ALA A 1 121 ? -2.279 10.012 -11.718 1.00 58.38 121 ALA A N 1
ATOM 948 C CA . ALA A 1 121 ? -1.316 8.937 -11.968 1.00 58.38 121 ALA A CA 1
ATOM 949 C C . ALA A 1 121 ? -1.208 7.940 -10.799 1.00 58.38 121 ALA A C 1
ATOM 951 O O . ALA A 1 121 ? -0.724 6.835 -10.988 1.00 58.38 121 ALA A O 1
ATOM 952 N N . TYR A 1 122 ? -1.652 8.324 -9.598 1.00 49.31 122 TYR A N 1
ATOM 953 C CA . TYR A 1 122 ? -1.690 7.444 -8.425 1.00 49.31 122 TYR A CA 1
ATOM 954 C C . TYR A 1 122 ? -2.946 6.557 -8.371 1.00 49.31 122 TYR A C 1
ATOM 956 O O . TYR A 1 122 ? -2.980 5.586 -7.623 1.00 49.31 122 TYR A O 1
ATOM 964 N N . VAL A 1 123 ? -3.989 6.910 -9.127 1.00 46.50 123 VAL A N 1
ATOM 965 C CA . VAL A 1 123 ? -5.291 6.214 -9.141 1.00 46.50 123 VAL A CA 1
ATOM 966 C C . VAL A 1 123 ? -5.490 5.424 -10.449 1.00 46.50 123 VAL A C 1
ATOM 968 O O . VAL A 1 123 ? -6.563 4.871 -10.669 1.00 46.50 123 VAL A O 1
ATOM 971 N N . MET A 1 124 ? -4.472 5.382 -11.319 1.00 36.62 124 MET A N 1
ATOM 972 C CA . MET A 1 124 ? -4.439 4.588 -12.555 1.00 36.62 124 MET A CA 1
ATOM 973 C C . MET A 1 124 ? -3.655 3.295 -12.372 1.00 36.62 124 MET A C 1
ATOM 975 O O . MET A 1 124 ? -2.624 3.336 -11.665 1.00 36.62 124 MET A O 1
#

pLDDT: mean 78.62, std 13.44, range [36.62, 94.12]